Protein AF-A0A9D7LS28-F1 (afdb_monomer_lite)

Radius of gyration: 10.91 Å; chains: 1; bounding box: 30×19×27 Å

pLDDT: mean 93.4, std 7.2, range [61.84, 98.38]

Foldseek 3Di:
DAQADQVQAFPWDDLPRPSGDPVSSVVCVVDPDPQWIWGWHQDPVHIKIFIAHNVRDTPDIDTDDD

Secondary structure (DSSP, 8-state):
---S-GGGTT-EE-TT-TTS-HHHHHHHHTTPPTT-EEEEEE-SS-EEEEEE-TTS-EEEEE----

Organism: NCBI:txid2899244

Sequence (66 aa):
MRSGLPAWDGLRFEFDDPRVPESIQQRVVAMAQPDWELCFADTKEGGEWWLFDDTGELIEAFWLEQ

Structure (mmCIF, N/CA/C/O backbone):
data_AF-A0A9D7LS28-F1
#
_entry.id   AF-A0A9D7LS28-F1
#
loop_
_atom_site.group_PDB
_atom_site.id
_atom_site.type_symbol
_atom_site.label_atom_id
_atom_site.label_alt_id
_atom_site.label_comp_id
_atom_site.label_asym_id
_atom_site.label_entity_id
_atom_site.label_seq_id
_atom_site.pdbx_PDB_ins_code
_atom_site.Cartn_x
_atom_site.Cartn_y
_atom_site.Cartn_z
_atom_site.occupancy
_atom_site.B_iso_or_equiv
_atom_site.auth_seq_id
_atom_site.auth_comp_id
_atom_site.auth_asym_id
_atom_site.auth_atom_id
_atom_site.pdbx_PDB_model_num
ATOM 1 N N . MET A 1 1 ? 17.581 2.692 -6.586 1.00 62.59 1 MET A N 1
ATOM 2 C CA . MET A 1 1 ? 16.998 1.356 -6.883 1.00 62.59 1 MET A CA 1
ATOM 3 C C . MET A 1 1 ? 15.480 1.522 -6.932 1.00 62.59 1 MET A C 1
ATOM 5 O O . MET A 1 1 ? 14.977 2.264 -6.104 1.00 62.59 1 MET A O 1
ATOM 9 N N . ARG A 1 2 ? 14.749 0.938 -7.897 1.00 72.38 2 ARG A N 1
ATOM 10 C CA . ARG A 1 2 ? 13.269 1.023 -7.907 1.00 72.38 2 ARG A CA 1
ATOM 11 C C . ARG A 1 2 ? 12.726 0.132 -6.787 1.00 72.38 2 ARG A C 1
ATOM 13 O O . ARG A 1 2 ? 13.169 -1.008 -6.676 1.00 72.38 2 ARG A O 1
ATOM 20 N N . SER A 1 3 ? 11.808 0.644 -5.972 1.00 83.69 3 SER A N 1
ATOM 21 C CA . SER A 1 3 ? 11.084 -0.175 -4.998 1.00 83.69 3 SER A CA 1
ATOM 22 C C . SER A 1 3 ? 9.973 -0.971 -5.687 1.00 83.69 3 SER A C 1
ATOM 24 O O . SER A 1 3 ? 9.261 -0.413 -6.513 1.00 83.69 3 SER A O 1
ATOM 26 N N . GLY A 1 4 ? 9.803 -2.245 -5.326 1.00 89.69 4 GLY A N 1
ATOM 27 C CA . GLY A 1 4 ? 8.697 -3.093 -5.788 1.00 89.69 4 GLY A CA 1
ATOM 28 C C . GLY A 1 4 ? 8.691 -3.448 -7.283 1.00 89.69 4 GLY A C 1
ATOM 29 O O . GLY A 1 4 ? 9.666 -3.227 -8.005 1.00 89.69 4 GLY A O 1
ATOM 30 N N . LEU A 1 5 ? 7.588 -4.057 -7.736 1.00 92.94 5 LEU A N 1
ATOM 31 C CA . LEU A 1 5 ? 7.378 -4.497 -9.121 1.00 92.94 5 LEU A CA 1
ATOM 32 C C . 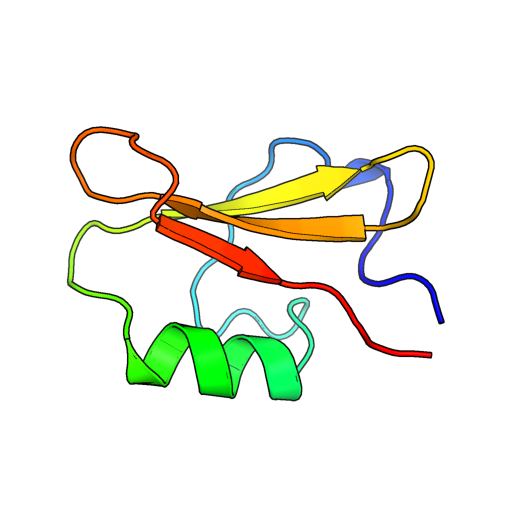LEU A 1 5 ? 6.159 -3.792 -9.737 1.00 92.94 5 LEU A C 1
ATOM 34 O O . LEU A 1 5 ? 5.130 -3.732 -9.072 1.00 92.94 5 LEU A O 1
ATOM 38 N N . PRO A 1 6 ? 6.190 -3.388 -11.023 1.00 93.75 6 PRO A N 1
ATOM 39 C CA . PRO A 1 6 ? 5.042 -2.740 -11.670 1.00 93.75 6 PRO A CA 1
ATOM 40 C C . PRO A 1 6 ? 3.738 -3.544 -11.637 1.00 93.75 6 PRO A C 1
ATOM 42 O O . PRO A 1 6 ? 2.652 -2.984 -11.608 1.00 93.75 6 PRO A O 1
ATOM 45 N N . ALA A 1 7 ? 3.830 -4.876 -11.597 1.00 96.06 7 ALA A N 1
ATOM 46 C CA . ALA A 1 7 ? 2.664 -5.753 -11.480 1.00 96.06 7 ALA A CA 1
ATOM 47 C C . ALA A 1 7 ? 1.943 -5.655 -10.119 1.00 96.06 7 ALA A C 1
ATOM 49 O O . ALA A 1 7 ? 0.912 -6.298 -9.936 1.00 96.06 7 ALA A O 1
ATOM 50 N N . TRP A 1 8 ? 2.504 -4.923 -9.156 1.00 96.69 8 TRP A N 1
ATOM 51 C CA . TRP A 1 8 ? 1.910 -4.694 -7.842 1.00 96.69 8 TRP A CA 1
ATOM 52 C C . TRP A 1 8 ? 1.076 -3.417 -7.776 1.00 96.69 8 TRP A C 1
ATOM 54 O O . TRP A 1 8 ? 0.521 -3.137 -6.719 1.00 96.69 8 TRP A O 1
ATOM 64 N N . ASP A 1 9 ? 0.996 -2.649 -8.864 1.00 97.00 9 ASP A N 1
ATOM 65 C CA . ASP A 1 9 ? 0.242 -1.398 -8.900 1.00 97.00 9 ASP A CA 1
ATOM 66 C C . ASP A 1 9 ? -1.211 -1.594 -8.436 1.00 97.00 9 ASP A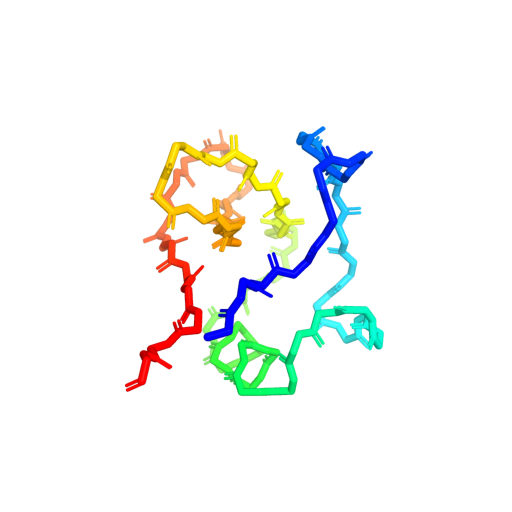 C 1
ATOM 68 O O . ASP A 1 9 ? -1.934 -2.460 -8.938 1.00 97.00 9 ASP A O 1
ATOM 72 N N . GLY A 1 10 ? -1.612 -0.817 -7.429 1.00 95.81 10 GLY A N 1
ATOM 73 C CA . GLY A 1 10 ? -2.930 -0.868 -6.799 1.00 95.81 10 GLY A CA 1
ATOM 74 C C . GLY A 1 10 ?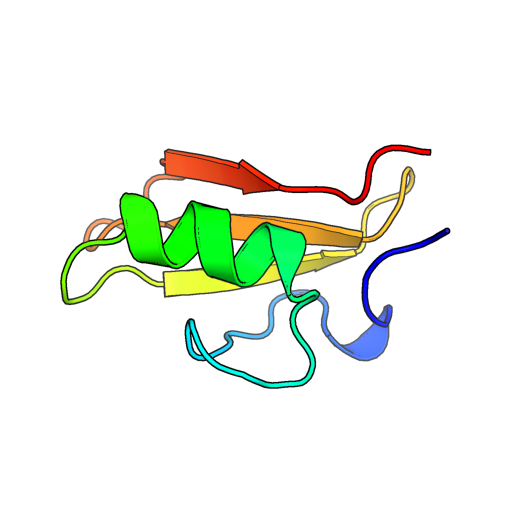 -3.164 -2.049 -5.849 1.00 95.81 10 GLY A C 1
ATOM 75 O O . GLY A 1 10 ? -4.269 -2.183 -5.320 1.00 95.81 10 GLY A O 1
ATOM 76 N N . LEU A 1 11 ? -2.173 -2.918 -5.617 1.00 97.81 11 LEU A N 1
ATOM 77 C CA . LEU A 1 11 ? -2.304 -4.024 -4.667 1.00 97.81 11 LEU A CA 1
ATOM 78 C C . LEU A 1 11 ? -2.063 -3.569 -3.228 1.00 97.81 11 LEU A C 1
ATOM 80 O O . LEU A 1 11 ? -1.251 -2.683 -2.963 1.00 97.81 11 LEU A O 1
ATOM 84 N N . ARG A 1 12 ? -2.741 -4.259 -2.307 1.00 97.25 12 ARG A N 1
ATOM 85 C CA . ARG A 1 12 ? -2.603 -4.109 -0.856 1.00 97.25 12 ARG A CA 1
ATOM 86 C C . ARG A 1 12 ? -1.609 -5.113 -0.292 1.00 97.25 12 ARG A C 1
ATOM 88 O O . ARG A 1 12 ? -1.522 -6.244 -0.779 1.00 97.25 12 ARG A O 1
ATOM 95 N N . PHE A 1 13 ? -0.904 -4.697 0.749 1.00 97.00 13 PHE A N 1
ATOM 96 C CA . PHE A 1 13 ? 0.112 -5.482 1.434 1.00 97.00 13 PHE A CA 1
ATOM 97 C C . PHE A 1 13 ? -0.064 -5.364 2.945 1.00 97.00 13 PHE A C 1
ATOM 99 O O . PHE A 1 13 ? -0.445 -4.312 3.454 1.00 97.00 13 PHE A O 1
ATOM 106 N N . GLU A 1 14 ? 0.252 -6.446 3.650 1.00 96.06 14 GLU A N 1
ATOM 107 C CA . GLU A 1 14 ? 0.401 -6.409 5.104 1.00 96.06 14 GLU A CA 1
ATOM 108 C C . GLU A 1 14 ? 1.622 -5.553 5.475 1.00 96.06 14 GLU A C 1
ATOM 110 O O . GLU A 1 14 ? 2.597 -5.473 4.718 1.00 96.06 14 GLU A O 1
ATOM 115 N N . PHE A 1 15 ? 1.600 -4.917 6.647 1.00 94.88 15 PHE A N 1
ATOM 116 C CA . PHE A 1 15 ? 2.691 -4.029 7.075 1.00 94.88 15 PHE A CA 1
ATOM 117 C C . PHE A 1 15 ? 4.026 -4.752 7.303 1.00 94.88 15 PHE A C 1
ATOM 119 O O . PHE A 1 15 ? 5.078 -4.118 7.230 1.00 94.88 15 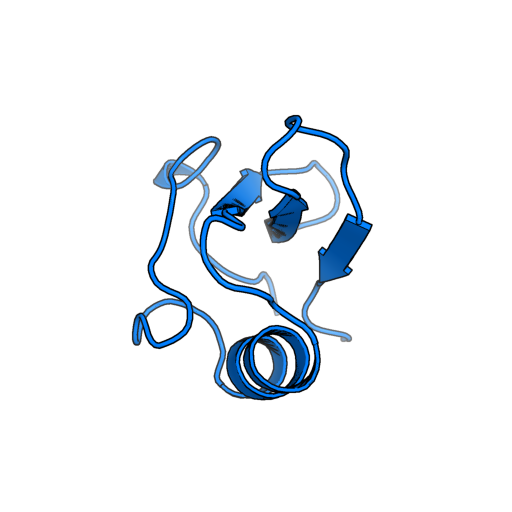PHE A O 1
ATOM 126 N N . ASP A 1 16 ? 3.989 -6.059 7.559 1.00 93.94 16 ASP A N 1
ATOM 127 C CA . ASP A 1 16 ? 5.150 -6.937 7.726 1.00 93.94 16 ASP A CA 1
ATOM 128 C C . ASP A 1 16 ? 5.422 -7.817 6.491 1.00 93.94 16 ASP A C 1
ATOM 130 O O . ASP A 1 16 ? 6.235 -8.746 6.547 1.00 93.94 16 ASP A O 1
ATOM 134 N N . ASP A 1 17 ? 4.767 -7.537 5.357 1.00 95.06 17 ASP A N 1
ATOM 135 C CA . ASP A 1 17 ? 4.945 -8.325 4.143 1.00 95.06 17 ASP A CA 1
ATOM 136 C C . ASP A 1 17 ? 6.414 -8.265 3.677 1.00 95.06 17 ASP A C 1
ATOM 138 O O . ASP A 1 17 ? 6.936 -7.180 3.400 1.00 95.06 17 ASP A O 1
ATOM 142 N N . PRO A 1 18 ? 7.103 -9.413 3.514 1.00 94.69 18 PRO A N 1
ATOM 143 C CA . PRO A 1 18 ? 8.532 -9.453 3.195 1.00 94.69 18 PRO A CA 1
ATOM 144 C C . PRO A 1 18 ? 8.877 -8.872 1.816 1.00 94.69 18 PRO A C 1
ATOM 146 O O . PRO A 1 18 ? 10.054 -8.704 1.494 1.00 94.69 18 PRO A O 1
ATOM 149 N N . ARG A 1 19 ? 7.877 -8.594 0.972 1.00 94.44 19 ARG A N 1
ATOM 150 C CA . ARG A 1 19 ? 8.048 -7.907 -0.315 1.00 94.44 19 ARG A CA 1
ATOM 151 C C . ARG A 1 19 ? 8.203 -6.395 -0.153 1.00 94.44 19 ARG A C 1
ATOM 153 O O . ARG A 1 19 ? 8.779 -5.758 -1.037 1.00 94.44 19 ARG A O 1
ATOM 160 N N . VAL A 1 20 ? 7.704 -5.827 0.944 1.00 94.75 20 VAL A N 1
ATOM 161 C CA . VAL A 1 20 ? 7.903 -4.420 1.304 1.00 94.75 20 VAL A CA 1
ATOM 162 C C . VAL A 1 20 ? 9.346 -4.263 1.801 1.00 94.75 20 VAL A C 1
ATOM 164 O O . VAL A 1 20 ? 9.785 -5.058 2.630 1.00 94.75 20 VAL A O 1
ATOM 167 N N . PRO A 1 21 ? 10.124 -3.271 1.340 1.00 93.50 21 PRO A N 1
ATOM 168 C CA . PRO A 1 21 ? 11.469 -3.043 1.861 1.00 93.50 21 PRO A CA 1
ATOM 169 C C . PRO A 1 21 ? 11.479 -2.797 3.375 1.00 93.50 21 PRO A C 1
ATOM 171 O O . PRO A 1 21 ? 10.664 -2.029 3.881 1.00 93.50 21 PRO A O 1
ATOM 174 N N . GLU A 1 22 ? 12.443 -3.385 4.088 1.00 93.88 22 GLU A N 1
ATOM 175 C CA . GLU A 1 22 ? 12.528 -3.324 5.559 1.00 93.88 22 GLU A CA 1
ATOM 176 C C . GLU A 1 22 ? 12.507 -1.885 6.106 1.00 93.88 22 GLU A C 1
ATOM 178 O O . GLU A 1 22 ? 11.815 -1.599 7.079 1.00 93.88 22 GLU A O 1
ATOM 183 N N . SER A 1 23 ? 13.201 -0.949 5.452 1.00 93.31 23 SER A N 1
ATOM 184 C CA . SER A 1 23 ? 13.213 0.465 5.856 1.00 93.31 23 SER A CA 1
ATOM 185 C C . SER A 1 23 ? 11.834 1.129 5.780 1.00 93.31 23 SER A C 1
ATOM 187 O O . SER A 1 23 ? 11.535 2.027 6.565 1.00 93.31 23 SER A O 1
ATOM 189 N N . ILE A 1 24 ? 10.986 0.689 4.850 1.00 95.06 24 ILE A N 1
ATOM 190 C CA . ILE A 1 24 ? 9.612 1.174 4.700 1.00 95.06 24 ILE A CA 1
ATOM 191 C C . ILE A 1 24 ? 8.714 0.485 5.723 1.00 95.06 24 ILE A C 1
ATOM 193 O O . ILE A 1 24 ? 7.967 1.182 6.404 1.00 95.06 24 ILE A O 1
ATOM 197 N N . GLN A 1 25 ? 8.856 -0.832 5.920 1.00 95.69 25 GLN A N 1
ATOM 198 C CA . GLN A 1 25 ? 8.134 -1.556 6.975 1.00 95.69 25 GLN A CA 1
ATOM 199 C C . GLN A 1 25 ? 8.350 -0.902 8.345 1.00 95.69 25 GLN A C 1
ATOM 201 O O . GLN A 1 25 ? 7.390 -0.600 9.044 1.00 95.69 25 GLN A O 1
ATOM 206 N N . GLN A 1 26 ? 9.602 -0.598 8.705 1.00 95.00 26 GLN A N 1
ATOM 207 C CA . GLN A 1 26 ? 9.936 0.047 9.979 1.00 95.00 26 GLN A CA 1
ATOM 208 C C . GLN A 1 26 ? 9.236 1.401 10.157 1.00 95.00 26 GLN A C 1
ATOM 210 O O . GLN A 1 26 ? 8.769 1.712 11.252 1.00 95.00 26 GLN A O 1
ATOM 215 N N . ARG A 1 27 ? 9.141 2.205 9.090 1.00 95.44 27 ARG A N 1
ATOM 216 C CA . ARG A 1 27 ? 8.452 3.504 9.124 1.00 95.44 27 ARG A CA 1
ATOM 217 C C . ARG A 1 27 ? 6.937 3.344 9.218 1.00 95.44 27 ARG A C 1
ATOM 219 O O . ARG A 1 27 ? 6.327 4.049 10.013 1.00 95.44 27 ARG A O 1
ATOM 226 N N . VAL A 1 28 ? 6.356 2.418 8.453 1.00 95.88 28 VAL A N 1
ATOM 227 C CA . VAL A 1 28 ? 4.917 2.117 8.476 1.00 95.88 28 VAL A CA 1
ATOM 228 C C . VAL A 1 28 ? 4.512 1.601 9.854 1.00 95.88 28 VAL A C 1
ATOM 230 O O . VAL A 1 28 ? 3.650 2.195 10.490 1.00 95.88 28 VAL A O 1
ATOM 233 N N . VAL A 1 29 ? 5.190 0.578 10.379 1.00 94.12 29 VAL A N 1
ATOM 234 C CA . VAL A 1 29 ? 4.907 -0.012 11.701 1.00 94.12 29 VAL A CA 1
ATOM 235 C C . VAL A 1 29 ? 5.036 1.010 12.838 1.00 94.12 29 VAL A C 1
ATOM 237 O O . VAL A 1 29 ? 4.334 0.902 13.839 1.00 94.12 29 VAL A O 1
ATOM 240 N N . ALA A 1 30 ? 5.897 2.024 12.700 1.00 94.75 30 ALA A N 1
ATOM 241 C CA . ALA A 1 30 ? 6.055 3.068 13.713 1.00 94.75 30 ALA A CA 1
ATOM 242 C C . ALA A 1 30 ? 4.865 4.044 13.812 1.00 94.75 30 ALA A C 1
ATOM 244 O O . ALA A 1 30 ? 4.771 4.756 14.813 1.00 94.75 30 ALA A O 1
ATOM 245 N N . MET A 1 31 ? 3.986 4.110 12.805 1.00 94.81 31 MET A N 1
ATOM 246 C CA . MET A 1 31 ? 2.882 5.084 12.765 1.00 94.81 31 MET A CA 1
ATOM 247 C C . MET A 1 31 ? 1.509 4.505 12.429 1.00 94.81 31 MET A C 1
ATOM 249 O O . MET A 1 31 ? 0.504 5.123 12.776 1.00 94.81 31 MET A O 1
ATOM 253 N N . ALA A 1 32 ? 1.455 3.366 11.742 1.00 94.75 32 ALA A N 1
ATOM 254 C CA . ALA A 1 32 ? 0.207 2.794 11.280 1.00 94.75 32 ALA A CA 1
ATOM 255 C C . ALA A 1 32 ? -0.679 2.391 12.461 1.00 94.75 32 ALA A C 1
ATOM 257 O O . ALA A 1 32 ? -0.209 1.886 13.485 1.00 94.75 32 ALA A O 1
ATOM 258 N N . GLN A 1 33 ? -1.975 2.625 12.301 1.00 95.38 33 GLN A N 1
ATOM 259 C CA . GLN A 1 33 ? -2.993 2.224 13.262 1.00 95.38 33 GLN A CA 1
ATOM 260 C C . GLN A 1 33 ? -3.719 0.969 12.761 1.00 95.38 33 GLN A C 1
ATOM 262 O O . GLN A 1 33 ? -3.569 0.594 11.594 1.00 95.38 33 GLN A O 1
ATOM 267 N N . PRO A 1 34 ? -4.492 0.286 13.626 1.00 93.50 34 PRO A N 1
ATOM 268 C CA . PRO A 1 34 ? -5.424 -0.736 13.166 1.00 93.50 34 PRO A CA 1
ATOM 269 C C . PRO A 1 34 ? -6.318 -0.205 12.037 1.00 93.50 34 PRO A C 1
ATOM 271 O O . PRO A 1 34 ? -6.652 0.976 12.021 1.00 93.50 34 PRO A O 1
ATOM 274 N N . ASP A 1 35 ? -6.685 -1.088 11.109 1.00 94.50 35 ASP A N 1
ATOM 275 C CA . ASP A 1 35 ? -7.560 -0.816 9.955 1.00 94.50 35 ASP A CA 1
ATOM 276 C C . ASP A 1 35 ? -6.991 0.125 8.875 1.00 94.50 35 ASP A C 1
ATOM 278 O O . ASP A 1 35 ? -7.652 0.371 7.868 1.00 94.50 35 ASP A O 1
ATOM 282 N N . TRP A 1 36 ? -5.750 0.596 9.027 1.00 97.56 36 TRP A N 1
ATOM 283 C CA . TRP A 1 36 ? -5.034 1.301 7.962 1.00 97.56 36 TRP A CA 1
ATOM 284 C C . TRP A 1 36 ? -4.559 0.326 6.878 1.00 97.56 36 TRP A C 1
ATOM 286 O O . TRP A 1 36 ? -4.319 -0.854 7.138 1.00 97.56 36 TRP A O 1
ATOM 296 N N . GLU A 1 37 ? -4.379 0.823 5.656 1.00 97.75 37 GLU A N 1
ATOM 297 C CA . GLU A 1 37 ? -4.023 0.005 4.492 1.00 97.75 37 GLU A CA 1
ATOM 298 C C . GLU A 1 37 ? -2.715 0.482 3.853 1.00 97.75 37 GLU A C 1
ATOM 300 O O . GLU A 1 37 ? -2.530 1.673 3.610 1.00 97.75 37 GLU A O 1
ATOM 305 N N . LEU A 1 38 ? -1.812 -0.451 3.527 1.00 98.12 38 LEU A N 1
ATOM 306 C CA . LEU A 1 38 ? -0.612 -0.167 2.738 1.00 98.12 38 LEU A CA 1
ATOM 307 C C . LEU A 1 38 ? -0.807 -0.666 1.304 1.00 98.12 38 LEU A C 1
ATOM 309 O O . LEU A 1 38 ? -1.005 -1.859 1.069 1.00 98.12 38 LEU A O 1
ATOM 313 N N . CYS A 1 39 ? -0.706 0.242 0.339 1.00 97.69 39 CYS A N 1
ATOM 314 C CA . CYS A 1 39 ? -0.828 -0.046 -1.086 1.00 97.69 39 CYS A CA 1
ATOM 315 C C . CYS A 1 39 ? 0.484 0.234 -1.819 1.00 97.69 39 CYS A C 1
ATOM 317 O O . CYS A 1 39 ? 1.256 1.098 -1.410 1.00 97.69 39 CYS A O 1
ATOM 319 N N . PHE A 1 40 ? 0.721 -0.452 -2.934 1.00 97.81 40 PHE A N 1
ATOM 320 C CA . PHE A 1 40 ? 1.809 -0.109 -3.849 1.00 97.81 40 PHE A CA 1
ATOM 321 C C . PHE A 1 40 ? 1.282 0.682 -5.050 1.00 97.81 40 PHE A C 1
ATOM 323 O O . PHE A 1 40 ? 0.266 0.310 -5.637 1.00 97.81 40 PHE A O 1
ATOM 330 N N . ALA A 1 41 ? 1.994 1.739 -5.435 1.00 96.88 41 ALA A N 1
ATOM 331 C CA . ALA A 1 41 ? 1.716 2.542 -6.619 1.00 96.88 41 ALA A CA 1
ATOM 332 C C . ALA A 1 41 ? 2.929 2.539 -7.560 1.00 96.88 41 ALA A C 1
ATOM 334 O O . ALA A 1 41 ? 4.043 2.903 -7.174 1.00 96.88 41 ALA A O 1
ATOM 335 N N . ASP A 1 42 ? 2.714 2.138 -8.813 1.00 95.75 42 ASP A N 1
ATOM 336 C CA . ASP A 1 42 ? 3.731 2.169 -9.859 1.00 95.75 42 ASP A CA 1
ATOM 337 C C . ASP A 1 42 ? 3.685 3.511 -10.596 1.0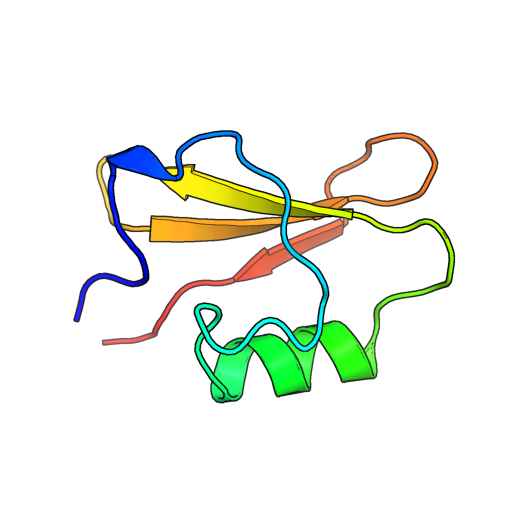0 95.75 42 ASP A C 1
ATOM 339 O O . ASP A 1 42 ? 2.841 3.760 -11.457 1.00 95.75 42 ASP A O 1
ATOM 343 N N . THR A 1 43 ? 4.611 4.406 -10.262 1.00 92.25 43 THR A N 1
ATOM 344 C CA . THR A 1 43 ? 4.671 5.745 -10.846 1.00 92.25 43 THR A CA 1
ATOM 345 C C . THR A 1 43 ? 5.759 5.843 -11.917 1.00 92.25 43 THR A C 1
ATOM 347 O O . THR A 1 43 ? 6.589 4.946 -12.136 1.00 92.25 43 THR A O 1
ATOM 350 N N . LYS A 1 44 ? 5.762 6.971 -12.638 1.00 90.31 44 LYS A N 1
ATOM 351 C CA . LYS A 1 44 ? 6.805 7.270 -13.633 1.00 90.31 44 LYS A CA 1
ATOM 352 C C . LYS A 1 44 ? 8.184 7.453 -12.993 1.00 90.31 44 LYS A C 1
ATOM 354 O O . LYS A 1 44 ? 9.184 7.276 -13.683 1.00 90.31 44 LYS A O 1
ATOM 359 N N . GLU A 1 45 ? 8.229 7.802 -11.710 1.00 86.56 45 GLU A N 1
ATOM 360 C CA . GLU A 1 45 ? 9.457 8.081 -10.960 1.00 86.56 45 GLU A CA 1
ATOM 361 C C . GLU A 1 45 ? 9.969 6.843 -10.210 1.00 86.56 45 GLU A C 1
ATOM 363 O O . GLU A 1 45 ? 11.168 6.713 -9.960 1.00 86.56 45 GLU A O 1
ATOM 368 N N . GLY A 1 46 ? 9.097 5.873 -9.937 1.00 90.12 46 GLY A N 1
ATOM 369 C CA . GLY A 1 46 ? 9.464 4.616 -9.303 1.00 90.12 46 GLY A CA 1
ATOM 370 C C . GLY A 1 46 ? 8.261 3.918 -8.689 1.00 90.12 46 GLY A C 1
ATOM 371 O O . GLY A 1 46 ? 7.125 4.203 -9.037 1.00 90.12 46 GLY A O 1
ATOM 372 N N . GLY A 1 47 ? 8.527 2.969 -7.796 1.00 94.06 47 GLY A N 1
ATOM 373 C CA . GLY A 1 47 ? 7.484 2.397 -6.956 1.00 94.06 47 GLY A CA 1
ATOM 374 C C . GLY A 1 47 ? 7.366 3.169 -5.653 1.00 94.06 47 GLY A C 1
ATOM 375 O O . GLY A 1 47 ? 8.377 3.382 -4.976 1.00 94.06 47 GLY A O 1
ATOM 376 N N . GLU A 1 48 ? 6.144 3.540 -5.312 1.00 96.06 48 GLU A N 1
ATOM 377 C CA . GLU A 1 48 ? 5.778 4.197 -4.064 1.00 96.06 48 GLU A CA 1
ATOM 378 C C . GLU A 1 48 ? 4.903 3.264 -3.224 1.00 96.06 48 GLU A C 1
ATOM 380 O O . GLU A 1 48 ? 4.178 2.421 -3.752 1.00 96.06 48 GLU A O 1
ATOM 385 N N . TRP A 1 49 ? 4.973 3.416 -1.907 1.00 96.94 49 TRP A N 1
ATOM 386 C CA . TRP A 1 49 ? 4.100 2.726 -0.966 1.00 96.94 49 TRP A CA 1
ATOM 387 C C . TRP A 1 49 ? 3.235 3.752 -0.267 1.00 96.94 49 TRP A C 1
ATOM 389 O O . TRP A 1 49 ? 3.755 4.687 0.332 1.00 96.94 49 TRP A O 1
ATOM 399 N N . TRP A 1 50 ? 1.929 3.603 -0.367 1.00 97.75 50 TRP A N 1
ATOM 400 C CA . TRP A 1 50 ? 0.957 4.577 0.101 1.00 97.75 50 TRP A CA 1
ATOM 401 C C . TRP A 1 50 ? 0.216 4.009 1.299 1.00 97.75 50 TRP A C 1
ATOM 403 O O . TRP A 1 50 ? -0.367 2.930 1.206 1.00 97.75 50 TRP A O 1
ATOM 413 N N . LEU A 1 51 ? 0.268 4.725 2.418 1.00 98.25 51 LEU A N 1
ATOM 414 C CA . LEU A 1 51 ? -0.435 4.372 3.643 1.00 98.25 51 LEU A CA 1
ATOM 415 C C . LEU A 1 51 ? -1.720 5.186 3.731 1.00 98.25 51 LEU A C 1
ATOM 417 O O . LEU A 1 51 ? -1.680 6.416 3.778 1.00 98.25 51 LEU A O 1
ATOM 421 N N . PHE A 1 52 ? -2.842 4.484 3.755 1.00 98.38 52 PHE A N 1
ATOM 422 C CA . PHE A 1 52 ? -4.175 5.051 3.870 1.00 98.38 52 PHE A CA 1
ATOM 423 C C . PHE A 1 52 ? -4.747 4.788 5.257 1.00 98.38 52 PHE A C 1
ATOM 425 O O . PHE A 1 52 ? -4.481 3.735 5.842 1.00 98.38 52 PHE A O 1
ATOM 432 N N . ASP A 1 53 ? -5.539 5.725 5.768 1.00 97.50 53 ASP A N 1
ATOM 433 C CA . ASP A 1 53 ? -6.333 5.493 6.971 1.00 97.50 53 ASP A CA 1
ATOM 434 C C . ASP A 1 53 ? -7.616 4.691 6.691 1.00 97.50 53 ASP A C 1
ATOM 436 O O . ASP A 1 53 ? -7.902 4.291 5.559 1.00 97.50 53 ASP A O 1
ATOM 440 N N . ASP A 1 54 ? -8.408 4.467 7.739 1.00 96.44 54 ASP A N 1
ATOM 441 C CA . ASP A 1 54 ? -9.673 3.731 7.696 1.00 96.44 54 ASP A CA 1
ATOM 442 C C . ASP A 1 54 ? -10.778 4.448 6.896 1.00 96.44 54 ASP A C 1
ATOM 444 O O . ASP A 1 54 ? -11.798 3.845 6.552 1.00 96.44 54 ASP A O 1
ATOM 448 N N . THR A 1 55 ? -10.578 5.724 6.556 1.00 97.31 55 THR A N 1
ATOM 449 C CA . THR A 1 55 ? -11.477 6.507 5.700 1.00 97.31 55 THR A CA 1
ATOM 450 C C . THR A 1 55 ? -11.044 6.517 4.231 1.00 97.31 55 THR A C 1
ATOM 452 O O . THR A 1 55 ? -11.809 6.951 3.365 1.00 97.31 55 THR A O 1
ATOM 455 N N . GLY A 1 56 ? -9.855 5.983 3.932 1.00 95.50 56 GLY A N 1
ATOM 456 C CA . GLY A 1 56 ? -9.247 5.994 2.605 1.00 95.50 56 GLY A CA 1
ATOM 457 C C . GLY A 1 56 ? -8.510 7.294 2.277 1.00 95.50 56 GLY A C 1
ATOM 458 O O . GLY A 1 56 ? -8.213 7.536 1.104 1.00 95.50 56 GLY A O 1
ATOM 459 N N . GLU A 1 57 ? -8.212 8.137 3.270 1.00 97.69 57 GLU A N 1
ATOM 460 C CA . GLU A 1 57 ? -7.346 9.299 3.082 1.00 97.69 57 GLU A CA 1
ATOM 461 C C . GLU A 1 57 ? -5.873 8.877 3.090 1.00 97.69 57 GLU A C 1
ATOM 463 O O . GLU A 1 57 ? -5.441 8.046 3.888 1.00 97.69 57 GLU A O 1
ATOM 468 N N . LEU A 1 58 ? -5.086 9.440 2.167 1.00 97.31 58 LEU A N 1
ATOM 469 C CA . LEU A 1 58 ? -3.647 9.192 2.100 1.00 97.31 58 LEU A CA 1
ATOM 470 C C . LEU A 1 58 ? -2.957 9.912 3.262 1.00 97.31 58 LEU A C 1
ATOM 472 O O . LEU A 1 58 ? -2.929 11.142 3.298 1.00 97.31 58 LEU A O 1
ATOM 476 N N . ILE A 1 59 ? -2.357 9.143 4.165 1.00 97.75 59 ILE A N 1
ATOM 477 C CA . ILE A 1 59 ? -1.615 9.666 5.312 1.00 97.75 59 ILE A CA 1
ATOM 478 C C . ILE A 1 59 ? -0.164 9.966 4.938 1.00 97.75 59 ILE A C 1
ATOM 480 O O . ILE A 1 59 ? 0.354 11.026 5.283 1.00 97.75 59 ILE A O 1
ATOM 484 N N . GLU A 1 60 ? 0.498 9.036 4.246 1.00 97.19 60 GLU A N 1
ATOM 485 C CA . GLU A 1 60 ? 1.912 9.160 3.879 1.00 97.19 60 GLU A CA 1
ATOM 486 C C . GLU A 1 60 ? 2.255 8.312 2.646 1.00 97.19 60 GLU A C 1
ATOM 488 O O . GLU A 1 60 ? 1.678 7.243 2.426 1.00 97.19 60 GLU A O 1
ATOM 493 N N . ALA A 1 61 ? 3.237 8.773 1.870 1.00 95.88 61 ALA A N 1
ATOM 494 C CA . ALA A 1 61 ? 3.848 8.026 0.780 1.00 95.88 61 ALA A CA 1
ATOM 495 C C . ALA A 1 61 ? 5.333 7.748 1.074 1.00 95.88 61 ALA A C 1
ATOM 497 O O . ALA A 1 61 ? 6.093 8.614 1.503 1.00 95.88 61 ALA A O 1
ATOM 498 N N . PHE A 1 62 ? 5.773 6.522 0.806 1.00 95.00 62 PHE A N 1
ATOM 499 C CA . PHE A 1 62 ? 7.142 6.069 1.027 1.00 95.00 62 PHE A CA 1
ATOM 500 C C . PHE A 1 62 ? 7.791 5.647 -0.290 1.00 95.00 62 PHE A C 1
ATOM 502 O O . PHE A 1 62 ? 7.184 4.966 -1.113 1.00 95.00 62 PHE A O 1
ATOM 509 N N . TRP A 1 63 ? 9.069 5.970 -0.455 1.00 93.19 63 TRP A N 1
ATOM 510 C CA . TRP A 1 63 ? 9.904 5.515 -1.565 1.00 93.19 63 TRP A CA 1
ATOM 511 C C . TRP A 1 63 ? 11.295 5.144 -1.044 1.00 93.19 63 TRP A C 1
ATOM 513 O O . TRP A 1 63 ? 11.710 5.569 0.036 1.00 93.19 63 TRP A O 1
ATOM 523 N N . LEU A 1 64 ? 12.026 4.329 -1.807 1.00 89.31 64 LEU A N 1
ATOM 524 C CA . LEU A 1 64 ? 13.441 4.093 -1.530 1.00 89.31 64 LEU A CA 1
ATOM 525 C C . LEU A 1 64 ? 14.245 5.295 -2.031 1.00 89.31 64 LEU A C 1
ATOM 527 O O . LEU A 1 64 ? 14.311 5.538 -3.237 1.00 89.31 64 LEU A O 1
ATOM 531 N N . GLU A 1 65 ? 14.843 6.038 -1.103 1.00 73.88 65 GLU A N 1
ATOM 532 C CA . GLU A 1 65 ? 15.797 7.101 -1.424 1.00 73.88 65 GLU A CA 1
ATOM 533 C C . GLU A 1 65 ? 17.017 6.509 -2.155 1.00 73.88 65 GLU A C 1
ATOM 535 O O . GLU A 1 65 ? 17.410 5.363 -1.911 1.00 73.88 65 GLU A O 1
ATOM 540 N N . GLN A 1 66 ? 17.543 7.255 -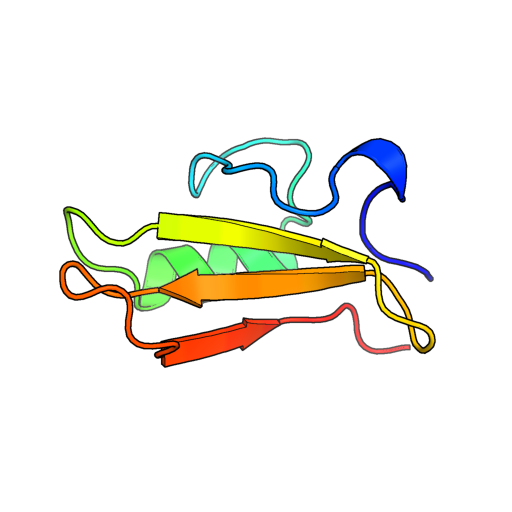3.132 1.00 61.84 66 GLN A N 1
ATOM 541 C CA . GLN A 1 66 ? 18.615 6.800 -4.026 1.00 61.84 66 GLN A CA 1
ATOM 542 C C . GLN A 1 66 ? 19.998 6.850 -3.387 1.00 61.84 66 GLN A C 1
ATOM 544 O O . GLN A 1 66 ? 20.293 7.843 -2.688 1.00 61.84 66 GLN A O 1
#